Protein AF-A0A9C8ZFJ6-F1 (afdb_monomer_lite)

Sequence (168 aa):
MQHAAPDDVFSALTSRHRLVDISHHFLSEKGERAVPWRKTRLIPLLLVCREDDFVAYLLERALRQHHHSCSVLNIENQPGPVSIPTSASAPLPSEKENAPEICLLPLTSPGSTLAIPHNKLLMAVPTSLPGVRLAYHHLAQLAEQQSHLTVNIIMLDARSEKQGERYF

pLDDT: mean 71.95, std 21.22, range [31.77, 94.75]

Radius of gyration: 21.39 Å; chains: 1; bounding box: 56×39×67 Å

Foldseek 3Di:
DDDDDDPPPVVVVVVVVVVVVVVVVVVPPPDPPPDLCPQAAEAEEAEQDPVCPVVLVVVQVVCVVVVFFEDEDEQPPDPDDRCPCPDDDDDDDPPPDRDGNYYYYYDHDLVSVVVDPDQEHEYEFELDPVRLVSVVVSVVVNCVVDVRHHYHYDYPPDPDPVSVVVSD

Structure (mmCIF, N/CA/C/O backbone):
data_AF-A0A9C8ZFJ6-F1
#
_entry.id   AF-A0A9C8ZFJ6-F1
#
loop_
_atom_site.group_PDB
_atom_site.id
_atom_site.type_symbol
_atom_site.label_atom_id
_atom_site.label_alt_id
_atom_site.label_comp_id
_atom_site.label_asym_id
_atom_site.label_entity_id
_atom_site.label_seq_id
_atom_site.pdbx_PDB_ins_code
_atom_site.Cartn_x
_atom_site.Cartn_y
_atom_site.Cartn_z
_atom_site.occupancy
_atom_site.B_iso_or_equiv
_atom_site.auth_seq_id
_atom_site.auth_comp_id
_atom_site.auth_asym_id
_atom_site.auth_atom_id
_atom_site.pdbx_PDB_model_num
ATOM 1 N N . MET A 1 1 ? 33.782 24.850 50.965 1.00 39.31 1 MET A N 1
ATOM 2 C CA . MET A 1 1 ? 33.738 24.003 49.753 1.00 39.31 1 MET A CA 1
ATOM 3 C C . MET A 1 1 ? 32.285 23.826 49.351 1.00 39.31 1 MET A C 1
ATOM 5 O O . MET A 1 1 ? 31.432 23.808 50.225 1.00 39.31 1 MET A O 1
ATOM 9 N N . GLN A 1 2 ? 32.039 23.866 48.046 1.00 36.62 2 GLN A N 1
ATOM 10 C CA . GLN A 1 2 ? 30.762 24.129 47.382 1.00 36.62 2 GLN A CA 1
ATOM 11 C C . GLN A 1 2 ? 29.742 22.978 47.471 1.00 36.62 2 GLN A C 1
ATOM 13 O O . GLN A 1 2 ? 30.106 21.818 47.637 1.00 36.62 2 GLN A O 1
ATOM 18 N N . HIS A 1 3 ? 28.472 23.369 47.329 1.00 39.22 3 HIS A N 1
ATOM 19 C CA . HIS A 1 3 ? 27.254 22.570 47.178 1.00 39.22 3 HIS A CA 1
ATOM 20 C C . HIS A 1 3 ? 27.252 21.634 45.955 1.00 39.22 3 HIS A C 1
ATOM 22 O O . HIS A 1 3 ? 27.709 22.028 44.885 1.00 39.22 3 HIS A O 1
ATOM 28 N N . ALA A 1 4 ? 26.566 20.491 46.080 1.00 35.69 4 ALA A N 1
ATOM 29 C CA . ALA A 1 4 ? 25.765 19.886 45.008 1.00 35.69 4 ALA A CA 1
ATOM 30 C C . ALA A 1 4 ? 24.602 19.066 45.618 1.00 35.69 4 ALA A C 1
ATOM 32 O O . ALA A 1 4 ? 24.780 18.393 46.631 1.00 35.69 4 ALA A O 1
ATOM 33 N N . ALA A 1 5 ? 23.411 19.211 45.034 1.00 46.81 5 ALA A N 1
ATOM 34 C CA . ALA A 1 5 ? 22.087 18.846 45.551 1.00 46.81 5 ALA A CA 1
ATOM 35 C C . ALA A 1 5 ? 21.647 17.391 45.265 1.00 46.81 5 ALA A C 1
ATOM 37 O O . ALA A 1 5 ? 22.157 16.783 44.324 1.00 46.81 5 ALA A O 1
ATOM 38 N N . PRO A 1 6 ? 20.618 16.877 45.975 1.00 44.59 6 PRO A N 1
ATOM 39 C CA . PRO A 1 6 ? 19.825 15.748 45.500 1.00 44.59 6 PRO A CA 1
ATOM 40 C C . PRO A 1 6 ? 18.306 16.023 45.590 1.00 44.59 6 PRO A C 1
ATOM 42 O O . PRO A 1 6 ? 17.603 15.307 46.291 1.00 44.59 6 PRO A O 1
ATOM 45 N N . ASP A 1 7 ? 17.782 17.032 44.884 1.00 46.91 7 ASP A N 1
ATOM 46 C CA . ASP A 1 7 ? 16.329 17.328 44.873 1.00 46.91 7 ASP A CA 1
ATOM 47 C C . ASP A 1 7 ? 15.603 16.935 43.564 1.00 46.91 7 ASP A C 1
ATOM 49 O O . ASP A 1 7 ? 14.379 17.017 43.480 1.00 46.91 7 ASP A O 1
ATOM 53 N N . ASP A 1 8 ? 16.305 16.418 42.549 1.00 48.06 8 ASP A N 1
ATOM 54 C CA . ASP A 1 8 ? 15.705 16.179 41.219 1.00 48.06 8 ASP A CA 1
ATOM 55 C C . ASP A 1 8 ? 15.000 14.819 41.035 1.00 48.06 8 ASP A C 1
ATOM 57 O O . ASP A 1 8 ? 14.253 14.618 40.076 1.00 48.06 8 ASP A O 1
ATOM 61 N N . VAL A 1 9 ? 15.173 13.860 41.950 1.00 46.59 9 VAL A N 1
ATOM 62 C CA . VAL A 1 9 ? 14.637 12.494 41.757 1.00 46.59 9 VAL A CA 1
ATOM 63 C C . VAL A 1 9 ? 13.170 12.371 42.202 1.00 46.59 9 VAL A C 1
ATOM 65 O O . VAL A 1 9 ? 12.391 11.627 41.603 1.00 46.59 9 VAL A O 1
ATOM 68 N N . PHE A 1 10 ? 12.746 13.144 43.207 1.00 41.03 10 PHE A N 1
ATOM 69 C CA . PHE A 1 10 ? 11.375 13.091 43.740 1.00 41.03 10 PHE A CA 1
ATOM 70 C C . PHE A 1 10 ? 10.347 13.840 42.871 1.00 41.03 10 PHE A C 1
ATOM 72 O O . PHE A 1 10 ? 9.170 13.465 42.837 1.00 41.03 10 PHE A O 1
ATOM 79 N N . SER A 1 11 ? 10.796 14.836 42.101 1.00 44.75 11 SER A N 1
ATOM 80 C CA . SER A 1 11 ? 9.977 15.578 41.127 1.00 44.75 11 SER A CA 1
ATOM 81 C C . SER A 1 11 ? 9.584 14.719 39.908 1.00 44.75 11 SER A C 1
ATOM 83 O O . SER A 1 11 ? 8.464 14.795 39.388 1.00 44.75 11 SER A O 1
ATOM 85 N N . ALA A 1 12 ? 10.469 13.809 39.483 1.00 46.31 12 ALA A N 1
ATOM 86 C CA . ALA A 1 12 ? 10.213 12.912 38.354 1.00 46.31 12 ALA A CA 1
ATOM 87 C C . ALA A 1 12 ? 9.155 11.831 38.670 1.00 46.31 12 ALA A C 1
ATOM 89 O O . ALA A 1 12 ? 8.333 11.484 37.817 1.00 46.31 12 ALA A O 1
ATOM 90 N N . LEU A 1 13 ? 9.130 11.327 39.910 1.00 45.91 13 LEU A N 1
ATOM 91 C CA . LEU A 1 13 ? 8.175 10.303 40.364 1.00 45.91 13 LEU A CA 1
ATOM 92 C C . LEU A 1 13 ? 6.745 10.847 40.509 1.00 45.91 13 LEU A C 1
ATOM 94 O O . LEU A 1 13 ? 5.785 10.161 40.150 1.00 45.91 13 LEU A O 1
ATOM 98 N N . THR A 1 14 ? 6.602 12.094 40.963 1.00 51.53 14 THR A N 1
ATOM 99 C CA . THR A 1 14 ? 5.309 12.799 41.037 1.00 51.53 14 THR A CA 1
ATOM 100 C C . THR A 1 14 ? 4.791 13.198 39.655 1.00 51.53 14 THR A C 1
ATOM 102 O O . THR A 1 14 ? 3.586 13.136 39.410 1.00 51.53 14 THR A O 1
ATOM 105 N N . SER A 1 15 ? 5.688 13.516 38.717 1.00 53.25 15 SER A N 1
ATOM 106 C CA . SER A 1 15 ? 5.340 13.799 37.317 1.00 53.25 15 SER A CA 1
ATOM 107 C C . SER A 1 15 ? 4.823 12.560 36.578 1.00 53.25 15 SER A C 1
ATOM 109 O O . SER A 1 15 ? 3.839 12.646 35.845 1.00 53.25 15 SER A O 1
ATOM 111 N N . ARG A 1 16 ? 5.418 11.381 36.814 1.00 53.41 16 ARG A N 1
ATOM 112 C CA . ARG A 1 16 ? 4.962 10.120 36.203 1.00 53.41 16 ARG A CA 1
ATOM 113 C C . ARG A 1 16 ? 3.590 9.678 36.722 1.00 53.41 16 ARG A C 1
ATOM 115 O O . ARG A 1 16 ? 2.768 9.250 35.920 1.00 53.41 16 ARG A O 1
ATOM 122 N N . HIS A 1 17 ? 3.324 9.826 38.021 1.00 51.81 17 HIS A N 1
ATOM 123 C CA . HIS A 1 17 ? 1.991 9.567 38.586 1.00 51.81 17 HIS A CA 1
ATOM 124 C C . HIS A 1 17 ? 0.943 10.543 38.045 1.00 51.81 17 HIS A C 1
ATOM 126 O O . HIS A 1 17 ? -0.111 10.112 37.594 1.00 51.81 17 HIS A O 1
ATOM 132 N N . ARG A 1 18 ? 1.276 11.839 37.957 1.00 52.97 18 ARG A N 1
ATOM 133 C CA . ARG A 1 18 ? 0.400 12.840 37.333 1.00 52.97 18 ARG A CA 1
ATOM 134 C C . ARG A 1 18 ? 0.068 12.516 35.877 1.00 52.97 18 ARG A C 1
ATOM 136 O O . ARG A 1 18 ? -1.073 12.697 35.478 1.00 52.97 18 ARG A O 1
ATOM 143 N N . LEU A 1 19 ? 1.022 12.020 35.087 1.00 53.47 19 LEU A N 1
ATOM 144 C CA . LEU A 1 19 ? 0.767 11.625 33.696 1.00 53.47 19 LEU A CA 1
ATOM 145 C C . LEU A 1 19 ? -0.157 10.402 33.589 1.00 53.47 19 LEU A C 1
ATOM 147 O O . LEU A 1 19 ? -0.994 10.356 32.690 1.00 53.47 19 LEU A O 1
ATOM 151 N N . VAL A 1 20 ? -0.046 9.443 34.513 1.00 53.84 20 VAL A N 1
ATOM 152 C CA . VAL A 1 20 ? -0.948 8.282 34.582 1.00 53.84 20 VAL A CA 1
ATOM 153 C C . VAL A 1 20 ? -2.359 8.712 34.992 1.00 53.84 20 VAL A C 1
ATOM 155 O O . VAL A 1 20 ? -3.322 8.321 34.332 1.00 53.84 20 VAL A O 1
ATOM 158 N N . ASP A 1 21 ? -2.487 9.585 35.991 1.00 46.25 21 ASP A N 1
ATOM 159 C CA . ASP A 1 21 ? -3.784 10.110 36.435 1.00 46.25 21 ASP A CA 1
ATOM 160 C C . ASP A 1 21 ? -4.460 10.959 35.347 1.00 46.25 21 ASP A C 1
ATOM 162 O O . ASP A 1 21 ? -5.661 10.825 35.108 1.00 46.25 21 ASP A O 1
ATOM 166 N N . ILE A 1 22 ? -3.688 11.764 34.608 1.00 52.84 22 ILE A N 1
ATOM 167 C CA . ILE A 1 22 ? -4.181 12.500 33.434 1.00 52.84 22 ILE A CA 1
ATOM 168 C C . ILE A 1 22 ? -4.628 11.518 32.339 1.00 52.84 22 ILE A C 1
ATOM 170 O O . ILE A 1 22 ? -5.710 11.691 31.779 1.00 52.84 22 I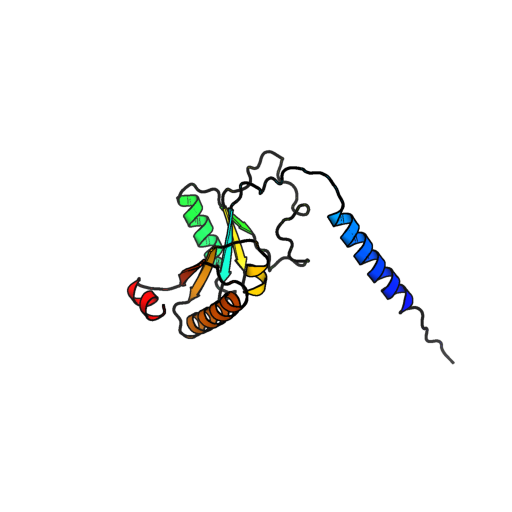LE A O 1
ATOM 174 N N . SER A 1 23 ? -3.859 10.455 32.063 1.00 46.59 23 SER A N 1
ATOM 175 C CA . SER A 1 23 ? -4.226 9.448 31.053 1.00 46.59 23 SER A CA 1
ATOM 176 C C . SER A 1 23 ? -5.541 8.731 31.383 1.00 46.59 23 SER A C 1
ATOM 178 O O . SER A 1 23 ? -6.364 8.508 30.497 1.00 46.59 23 SER A O 1
ATOM 180 N N . HIS A 1 24 ? -5.791 8.453 32.666 1.00 49.84 24 HIS A N 1
ATOM 181 C CA . HIS A 1 24 ? -7.053 7.875 33.118 1.00 49.84 24 HIS A CA 1
ATOM 182 C C . HIS A 1 24 ? -8.210 8.870 33.025 1.00 49.84 24 HIS A C 1
ATOM 184 O O . HIS A 1 24 ? -9.332 8.470 32.711 1.00 49.84 24 HIS A O 1
ATOM 190 N N . HIS A 1 25 ? -7.949 10.161 33.247 1.00 44.97 25 HIS A N 1
ATOM 191 C CA . HIS A 1 25 ? -8.984 11.184 33.169 1.00 44.97 25 HIS A CA 1
ATOM 192 C C . HIS A 1 25 ? -9.497 11.391 31.734 1.00 44.97 25 HIS A C 1
ATOM 194 O O . HIS A 1 25 ? -10.704 11.546 31.551 1.00 44.97 25 HIS A O 1
ATOM 200 N N . PHE A 1 26 ? -8.623 11.291 30.723 1.00 46.81 26 PHE A N 1
ATOM 201 C CA . PHE A 1 26 ? -9.001 11.363 29.302 1.00 46.81 26 PHE A CA 1
ATOM 202 C C . PHE A 1 26 ? -9.807 10.151 28.810 1.00 46.81 26 PHE A C 1
ATOM 204 O O . PHE A 1 26 ? -10.607 10.279 27.888 1.00 46.81 26 PHE A O 1
ATOM 211 N N . LEU A 1 27 ? -9.633 8.981 29.430 1.00 45.88 27 LEU A N 1
ATOM 212 C CA . LEU A 1 27 ? -10.364 7.759 29.072 1.00 45.88 27 LEU A CA 1
ATOM 213 C C . LEU A 1 27 ? -11.707 7.612 29.810 1.00 45.88 27 LEU A C 1
ATOM 215 O O . LEU A 1 27 ? -12.494 6.728 29.473 1.00 45.88 27 LEU A O 1
ATOM 219 N N . SER A 1 28 ? -11.972 8.450 30.819 1.00 38.25 28 SER A N 1
ATOM 220 C CA . SER A 1 28 ? -13.111 8.300 31.737 1.00 38.25 28 SER A CA 1
ATOM 221 C C . SER A 1 28 ? -14.245 9.314 31.524 1.00 38.25 28 SER A C 1
ATOM 223 O O . SER A 1 28 ? -15.240 9.287 32.252 1.00 38.25 28 SER A O 1
ATOM 225 N N . GLU A 1 29 ? -14.179 10.190 30.514 1.00 40.38 29 GLU A N 1
ATOM 226 C CA . GLU A 1 29 ? -15.342 11.019 30.170 1.00 40.38 29 GLU A CA 1
ATOM 227 C C . GLU A 1 29 ? -16.385 10.225 29.375 1.00 40.38 29 GLU A C 1
ATOM 229 O O . GLU A 1 29 ? -16.456 10.198 28.147 1.00 40.38 29 GLU A O 1
ATOM 234 N N . LYS A 1 30 ? -17.238 9.582 30.175 1.00 45.53 30 LYS A N 1
ATOM 235 C CA . LYS A 1 30 ? -18.604 9.157 29.882 1.00 45.53 30 LYS A CA 1
ATOM 236 C C . LYS A 1 30 ? -19.391 10.293 29.217 1.00 45.53 30 LYS A C 1
ATOM 238 O O . LYS A 1 30 ? -20.039 11.110 29.864 1.00 45.53 30 LYS A O 1
ATOM 243 N N . GLY A 1 31 ? -19.387 10.274 27.897 1.00 42.28 31 GLY A N 1
ATOM 244 C CA . GLY A 1 31 ? -20.350 10.961 27.059 1.00 42.28 31 GLY A CA 1
ATOM 245 C C . GLY A 1 31 ? -20.401 10.228 25.735 1.00 42.28 31 GLY A C 1
ATOM 246 O O . GLY A 1 31 ? -19.572 10.479 24.868 1.00 42.28 31 GLY A O 1
ATOM 247 N N . GLU A 1 32 ? -21.346 9.299 25.583 1.00 42.56 32 GLU A N 1
ATOM 248 C CA . GLU A 1 32 ? -21.635 8.609 24.321 1.00 42.56 32 GLU A CA 1
ATOM 249 C C . GLU A 1 32 ? -22.165 9.609 23.278 1.00 42.56 32 GLU A C 1
ATOM 251 O O . GLU A 1 32 ? -23.328 9.593 22.882 1.00 42.56 32 GLU A O 1
ATOM 256 N N . ARG A 1 33 ? -21.314 10.521 22.806 1.00 44.69 33 ARG A N 1
ATOM 257 C CA . ARG A 1 33 ? -21.541 11.201 21.537 1.00 44.69 33 ARG A CA 1
ATOM 258 C C . ARG A 1 33 ? -21.173 10.199 20.458 1.00 44.69 33 ARG A C 1
ATOM 260 O O . ARG A 1 33 ? -20.034 9.740 20.391 1.00 44.69 33 ARG A O 1
ATOM 267 N N . ALA A 1 34 ? -22.155 9.820 19.642 1.00 41.78 34 ALA A N 1
ATOM 268 C CA . ALA A 1 34 ? -21.923 8.994 18.470 1.00 41.78 34 ALA A CA 1
ATOM 269 C C . ALA A 1 34 ? -20.832 9.659 17.624 1.00 41.78 34 ALA A C 1
ATOM 271 O O . ALA A 1 34 ? -21.031 10.725 17.048 1.00 41.78 34 ALA A O 1
ATOM 272 N N . VAL A 1 35 ? -19.655 9.040 17.625 1.00 48.41 35 VAL A N 1
ATOM 273 C CA . VAL A 1 35 ? -18.471 9.535 16.937 1.00 48.41 35 VAL A CA 1
ATOM 274 C C . VAL A 1 35 ? -18.833 9.734 15.452 1.00 48.41 35 VAL A C 1
ATOM 276 O O . VAL A 1 35 ? -19.294 8.771 14.830 1.00 48.41 35 VAL A O 1
ATOM 279 N N . PRO A 1 36 ? -18.654 10.935 14.859 1.00 50.38 36 PRO A N 1
ATOM 280 C CA . PRO A 1 36 ? -19.052 11.219 13.470 1.00 50.38 36 PRO A CA 1
ATOM 281 C C . PRO A 1 36 ? -18.378 10.288 12.447 1.00 50.38 36 PRO A C 1
ATOM 283 O O . PRO A 1 36 ? -18.903 10.060 11.362 1.00 50.38 36 PRO A O 1
ATOM 286 N N . TRP A 1 37 ? -17.273 9.657 12.843 1.00 54.41 37 TRP A N 1
ATOM 287 C CA . TRP A 1 37 ? -16.508 8.669 12.086 1.00 54.41 37 TRP A CA 1
ATOM 288 C C . TRP A 1 37 ? -17.142 7.269 12.017 1.00 54.41 37 TRP A C 1
ATOM 290 O O . TRP A 1 37 ? -16.621 6.416 11.308 1.00 54.41 37 TRP A O 1
ATOM 300 N N . ARG A 1 38 ? -18.272 6.994 12.696 1.00 57.06 38 ARG A N 1
ATOM 301 C CA . ARG A 1 38 ? -18.937 5.668 12.641 1.00 57.06 38 ARG A CA 1
ATOM 302 C C . ARG A 1 38 ? -19.335 5.233 11.225 1.00 57.06 38 ARG A C 1
ATOM 304 O O . ARG A 1 38 ? -19.526 4.043 10.999 1.00 57.06 38 ARG A O 1
ATOM 311 N N . LYS A 1 39 ? -19.497 6.180 10.297 1.00 69.38 39 LYS A N 1
ATOM 312 C CA . LYS A 1 39 ? -19.821 5.906 8.887 1.00 69.38 39 LYS A CA 1
ATOM 313 C C . LYS A 1 39 ? -18.605 5.957 7.959 1.00 69.38 39 LYS A C 1
ATOM 315 O O . LYS A 1 39 ? -18.738 5.603 6.794 1.00 69.38 39 LYS A O 1
ATOM 320 N N . THR A 1 40 ? -17.448 6.386 8.457 1.00 82.44 40 THR A N 1
ATOM 321 C CA . THR A 1 40 ? -16.232 6.533 7.659 1.00 82.44 40 THR A CA 1
ATOM 322 C C . THR A 1 40 ? -15.477 5.216 7.621 1.00 82.44 40 THR A C 1
ATOM 324 O O . THR A 1 40 ? -15.146 4.631 8.653 1.00 82.44 40 THR A O 1
ATOM 327 N N . ARG A 1 41 ? -15.177 4.741 6.416 1.00 86.62 41 ARG A N 1
ATOM 328 C CA . ARG A 1 41 ? -14.407 3.524 6.197 1.00 86.62 41 ARG A CA 1
ATOM 329 C C . ARG A 1 41 ? -12.920 3.856 6.230 1.00 86.62 41 ARG A C 1
ATOM 331 O O . ARG A 1 41 ? -12.419 4.570 5.365 1.00 86.62 41 ARG A O 1
ATOM 338 N N . LEU A 1 42 ? -12.216 3.332 7.228 1.00 87.88 42 LEU A N 1
ATOM 339 C CA . LEU A 1 42 ? -10.762 3.434 7.308 1.00 87.88 42 LEU A CA 1
ATOM 340 C C . LEU A 1 42 ? -10.129 2.374 6.403 1.00 87.88 42 LEU A C 1
ATOM 342 O O . LEU A 1 42 ? -10.471 1.194 6.497 1.00 87.88 42 LEU A O 1
ATOM 346 N N . ILE A 1 43 ? -9.213 2.794 5.536 1.00 90.44 43 ILE A N 1
ATOM 347 C CA . ILE A 1 43 ? -8.446 1.906 4.665 1.00 90.44 43 ILE A CA 1
ATOM 348 C C . ILE A 1 43 ? -6.962 2.117 4.971 1.00 90.44 43 ILE A C 1
ATOM 350 O O . ILE A 1 43 ? -6.385 3.125 4.552 1.00 90.44 43 ILE A O 1
ATOM 354 N N . PRO A 1 44 ? -6.332 1.186 5.704 1.00 91.38 44 PRO A N 1
ATOM 355 C CA . PRO A 1 44 ? -4.894 1.205 5.908 1.00 91.38 44 PRO A CA 1
ATOM 356 C C . PRO A 1 44 ? -4.165 0.958 4.589 1.00 91.38 44 PRO A C 1
ATOM 358 O O . PRO A 1 44 ? -4.526 0.058 3.823 1.00 91.38 44 PRO A O 1
ATOM 361 N N . LEU A 1 45 ? -3.151 1.776 4.332 1.00 93.00 45 LEU A N 1
ATOM 362 C CA . LEU A 1 45 ? -2.274 1.702 3.175 1.00 93.00 45 LEU A CA 1
ATOM 363 C C . LEU A 1 45 ? -0.836 1.560 3.676 1.00 93.00 45 LEU A C 1
ATOM 365 O O . LEU A 1 45 ? -0.208 2.543 4.055 1.00 93.00 45 LEU A O 1
ATOM 369 N N . LEU A 1 46 ? -0.326 0.332 3.687 1.00 93.00 46 LEU A N 1
ATOM 370 C CA . LEU A 1 46 ? 1.057 0.045 4.036 1.00 93.00 46 LEU A CA 1
ATOM 371 C C . LEU A 1 46 ? 1.970 0.389 2.857 1.00 93.00 46 LEU A C 1
ATOM 373 O O . LEU A 1 46 ? 1.960 -0.276 1.822 1.00 93.00 46 LEU A O 1
ATOM 377 N N . LEU A 1 47 ? 2.753 1.440 3.031 1.00 92.62 47 LEU A N 1
ATOM 378 C CA . LEU A 1 47 ? 3.801 1.881 2.132 1.00 92.62 47 LEU A CA 1
ATOM 379 C C . LEU A 1 47 ? 5.073 1.098 2.456 1.00 92.62 47 LEU A C 1
ATOM 381 O O . LEU A 1 47 ? 5.572 1.151 3.580 1.00 92.62 47 LEU A O 1
ATOM 385 N N . VAL A 1 48 ? 5.596 0.361 1.476 1.00 90.25 48 VAL A N 1
ATOM 386 C CA . VAL A 1 48 ? 6.868 -0.361 1.640 1.00 90.25 48 VAL A CA 1
ATOM 387 C C . VAL A 1 48 ? 8.050 0.610 1.725 1.00 90.25 48 VAL A C 1
ATOM 389 O O . VAL A 1 48 ? 8.995 0.357 2.470 1.00 90.25 48 VAL A O 1
ATOM 392 N N . CYS A 1 49 ? 7.973 1.732 1.007 1.00 85.19 49 CYS A N 1
ATOM 393 C CA . CYS A 1 49 ? 8.943 2.821 1.058 1.00 85.19 49 CYS A CA 1
ATOM 394 C C . CYS A 1 49 ? 8.231 4.118 1.455 1.00 85.19 49 CYS A C 1
ATOM 396 O O . CYS A 1 49 ? 7.134 4.405 0.974 1.00 85.19 49 CYS A O 1
ATOM 398 N N . ARG A 1 50 ? 8.848 4.927 2.323 1.00 82.44 50 ARG A N 1
ATOM 399 C CA . ARG A 1 50 ? 8.248 6.191 2.792 1.00 82.44 50 ARG A CA 1
ATOM 400 C C . ARG A 1 50 ? 8.136 7.217 1.666 1.00 82.44 50 ARG A C 1
ATOM 402 O O . ARG A 1 50 ? 7.248 8.060 1.686 1.00 82.44 50 ARG A O 1
ATOM 409 N N . GLU A 1 51 ? 9.031 7.123 0.694 1.00 85.69 51 GLU A N 1
ATOM 410 C CA . GLU A 1 51 ? 9.085 7.958 -0.501 1.00 85.69 51 GLU A CA 1
ATOM 411 C C . GLU A 1 51 ? 7.864 7.756 -1.416 1.00 85.69 51 GLU A C 1
ATOM 413 O O . GLU A 1 51 ? 7.599 8.602 -2.266 1.00 85.69 51 GLU A O 1
ATOM 418 N N . ASP A 1 52 ? 7.095 6.679 -1.212 1.00 85.94 52 ASP A N 1
ATOM 419 C CA . ASP A 1 52 ? 5.894 6.353 -1.985 1.00 85.94 52 ASP A CA 1
ATOM 420 C C . ASP A 1 52 ? 4.598 6.912 -1.362 1.00 85.94 52 ASP A C 1
ATOM 422 O O . ASP A 1 52 ? 3.491 6.504 -1.723 1.00 85.94 52 ASP A O 1
ATOM 426 N N . ASP A 1 53 ? 4.688 7.865 -0.429 1.00 86.56 53 ASP A N 1
ATOM 427 C CA . ASP A 1 53 ? 3.517 8.476 0.220 1.00 86.56 53 ASP A CA 1
ATOM 428 C C . ASP A 1 53 ? 2.577 9.200 -0.759 1.00 86.56 53 ASP A C 1
ATOM 430 O O . ASP A 1 53 ? 1.360 9.259 -0.537 1.00 86.56 53 ASP A O 1
ATOM 434 N N . PHE A 1 54 ? 3.108 9.651 -1.898 1.00 87.75 54 PHE A N 1
ATOM 435 C CA . PHE A 1 54 ? 2.345 10.225 -3.004 1.00 87.75 54 PHE A CA 1
ATOM 436 C C . PHE A 1 54 ? 1.224 9.293 -3.503 1.00 87.75 54 PHE A C 1
ATOM 438 O O . PHE A 1 54 ? 0.195 9.775 -3.988 1.00 87.75 54 PHE A O 1
ATOM 445 N N . VAL A 1 55 ? 1.374 7.970 -3.349 1.00 89.69 55 VAL A N 1
ATOM 446 C CA . VAL A 1 55 ? 0.375 6.967 -3.754 1.00 89.69 55 VAL A CA 1
ATOM 447 C C . VAL A 1 55 ? -0.949 7.172 -3.020 1.00 89.69 55 VAL A C 1
ATOM 449 O O . VAL A 1 55 ? -2.010 7.03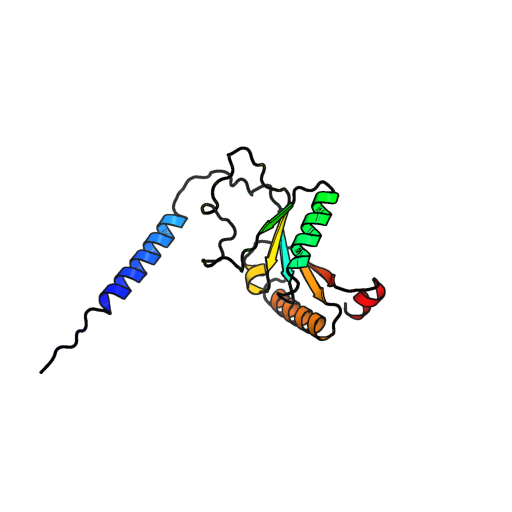2 -3.631 1.00 89.69 55 VAL A O 1
ATOM 452 N N . ALA A 1 56 ? -0.918 7.570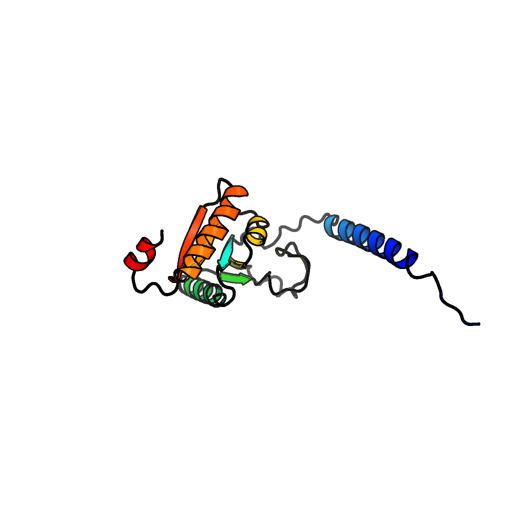 -1.745 1.00 91.00 56 ALA A N 1
ATOM 453 C CA . ALA A 1 56 ? -2.133 7.845 -0.978 1.00 91.00 56 ALA A CA 1
ATOM 454 C C . ALA A 1 56 ? -2.953 8.984 -1.607 1.00 91.00 56 ALA A C 1
ATOM 456 O O . ALA A 1 56 ? -4.172 8.876 -1.743 1.00 91.00 56 ALA A O 1
ATOM 457 N N . TYR A 1 57 ? -2.280 10.043 -2.062 1.00 90.94 57 TYR A N 1
ATOM 458 C CA . TYR A 1 57 ? -2.919 11.189 -2.713 1.00 90.94 57 TYR A CA 1
ATOM 459 C C . TYR A 1 57 ? -3.398 10.863 -4.135 1.00 90.94 57 TYR A C 1
ATOM 461 O O . TYR A 1 57 ? -4.440 11.359 -4.572 1.00 90.94 57 TYR A O 1
ATOM 469 N N . LEU A 1 58 ? -2.686 9.995 -4.864 1.00 90.81 58 LEU A N 1
ATOM 470 C CA . LEU A 1 58 ? -3.161 9.487 -6.157 1.00 90.81 58 LEU A CA 1
ATOM 471 C C . LEU A 1 58 ? -4.443 8.660 -6.000 1.00 90.81 58 LEU A C 1
ATOM 473 O O . LEU A 1 58 ? -5.386 8.847 -6.772 1.00 90.81 58 LEU A O 1
ATOM 477 N N . LEU A 1 59 ? -4.505 7.798 -4.982 1.00 91.06 59 LEU A N 1
ATOM 478 C CA . LEU A 1 59 ? -5.698 7.014 -4.658 1.00 91.06 59 LEU A CA 1
ATOM 479 C C . LEU A 1 59 ? -6.864 7.905 -4.223 1.00 91.06 59 LEU A C 1
ATOM 481 O O . LEU A 1 59 ? -7.978 7.724 -4.708 1.00 91.06 59 LEU A O 1
ATOM 485 N N . GLU A 1 60 ? -6.621 8.899 -3.368 1.00 92.31 60 GLU A N 1
ATOM 486 C CA . GLU A 1 60 ? -7.633 9.886 -2.974 1.00 92.31 60 GLU A CA 1
ATOM 487 C C . GLU A 1 60 ? -8.215 10.604 -4.198 1.00 92.31 60 GLU A C 1
ATOM 489 O O . GLU A 1 60 ? -9.437 10.711 -4.345 1.00 92.31 60 GLU A O 1
ATOM 494 N N . ARG A 1 61 ? -7.347 11.062 -5.107 1.00 91.38 61 ARG A N 1
ATOM 495 C CA . ARG A 1 61 ? -7.764 11.723 -6.346 1.00 91.38 61 ARG A CA 1
ATOM 496 C C . ARG A 1 61 ? -8.599 10.794 -7.227 1.00 91.38 61 ARG A C 1
ATOM 498 O O . ARG A 1 61 ? -9.636 11.233 -7.722 1.00 91.38 61 ARG A O 1
ATOM 505 N N . ALA A 1 62 ? -8.180 9.543 -7.405 1.00 90.75 62 ALA A N 1
ATOM 506 C CA . ALA A 1 62 ? -8.928 8.552 -8.178 1.00 90.75 62 ALA A CA 1
ATOM 507 C C . ALA A 1 62 ? -10.308 8.272 -7.555 1.00 90.75 62 ALA A C 1
ATOM 509 O O . ALA A 1 62 ? -11.322 8.300 -8.249 1.00 90.75 62 ALA A O 1
ATOM 510 N N . LEU A 1 63 ? -10.381 8.094 -6.234 1.00 91.19 63 LEU A N 1
ATOM 511 C CA . LEU A 1 63 ? -11.644 7.884 -5.519 1.00 91.19 63 LEU A CA 1
ATOM 512 C C . LEU A 1 63 ? -12.597 9.077 -5.675 1.00 91.19 63 LEU A C 1
ATOM 514 O O . LEU A 1 63 ? -13.778 8.884 -5.965 1.00 91.19 63 LEU A O 1
ATOM 518 N N . ARG A 1 64 ? -12.086 10.311 -5.580 1.00 90.44 64 ARG A N 1
ATOM 519 C CA . ARG A 1 64 ? -12.885 11.527 -5.821 1.00 90.44 64 ARG A CA 1
ATOM 520 C C . ARG A 1 64 ? -13.394 11.626 -7.257 1.00 90.44 64 ARG A C 1
ATOM 522 O O . ARG A 1 64 ? -14.523 12.064 -7.467 1.00 90.44 64 ARG A O 1
ATOM 529 N N . GLN A 1 65 ? -12.597 11.205 -8.241 1.00 93.12 65 GLN A N 1
ATOM 530 C CA . GLN A 1 65 ? -13.032 11.133 -9.642 1.00 93.12 65 GLN A CA 1
ATOM 531 C C . GLN A 1 65 ? -14.179 10.134 -9.843 1.00 93.12 65 GLN A C 1
ATOM 533 O O . GLN A 1 65 ? -15.019 10.344 -10.711 1.00 93.12 65 GLN A O 1
ATOM 538 N N . HIS A 1 66 ? -14.258 9.104 -8.999 1.00 91.00 66 HIS A N 1
ATOM 539 C CA . HIS A 1 66 ? -15.366 8.149 -8.945 1.00 91.00 66 HIS A CA 1
ATOM 540 C C . HIS A 1 66 ? -16.481 8.552 -7.962 1.00 91.00 66 HIS A C 1
ATOM 542 O O . HIS A 1 66 ? -17.262 7.707 -7.537 1.00 91.00 66 HIS A O 1
ATOM 548 N N . HIS A 1 67 ? -16.583 9.841 -7.620 1.00 89.25 67 HIS A N 1
ATOM 549 C CA . HIS A 1 67 ? -17.615 10.411 -6.744 1.00 89.25 67 HIS A CA 1
ATOM 550 C C . HIS A 1 67 ? -17.613 9.901 -5.292 1.00 89.25 67 HIS A C 1
ATOM 552 O O . HIS A 1 67 ? -18.592 10.110 -4.574 1.00 89.25 67 HIS A O 1
ATOM 558 N N . HIS A 1 68 ? -16.515 9.305 -4.823 1.00 89.12 68 HIS A N 1
ATOM 559 C CA . HIS A 1 68 ? -16.354 8.974 -3.409 1.00 89.12 68 HIS A CA 1
ATOM 560 C C . HIS A 1 68 ? -15.812 10.167 -2.619 1.00 89.12 68 HIS A C 1
ATOM 562 O O . HIS A 1 68 ? -14.848 10.826 -3.023 1.00 89.12 68 HIS A O 1
ATOM 568 N N . SER A 1 69 ? -16.397 10.419 -1.446 1.00 89.25 69 SER A N 1
ATOM 569 C CA . SER A 1 69 ? -15.838 11.381 -0.495 1.00 89.25 69 SER A CA 1
ATOM 570 C C . SER A 1 69 ? -14.652 10.736 0.220 1.00 89.25 69 SER A C 1
ATOM 572 O O . SER A 1 69 ? -14.830 9.849 1.052 1.00 89.25 69 SER A O 1
ATOM 574 N N . CYS A 1 70 ? -13.438 11.151 -0.141 1.00 88.75 70 CYS A N 1
ATOM 575 C CA . CYS A 1 70 ? -12.195 10.574 0.359 1.00 88.75 70 CYS A CA 1
ATOM 576 C C . CYS A 1 70 ? -11.267 11.647 0.942 1.00 88.75 70 CYS A C 1
ATOM 578 O O . CYS A 1 70 ? -11.212 12.766 0.417 1.00 88.75 70 CYS A O 1
ATOM 580 N N . SER A 1 71 ? -10.525 11.282 1.991 1.00 90.06 71 SER A N 1
ATOM 581 C CA . SER A 1 71 ? -9.449 12.080 2.591 1.00 90.06 71 SER A CA 1
ATOM 582 C C . SER A 1 71 ? -8.249 11.204 2.974 1.00 90.06 71 SER A C 1
ATOM 584 O O . SER A 1 71 ? -8.419 10.024 3.288 1.00 90.06 71 SER A O 1
ATOM 586 N N . VAL A 1 72 ? -7.039 11.766 2.957 1.00 88.44 72 VAL A N 1
ATOM 587 C CA . VAL A 1 72 ? -5.812 11.115 3.449 1.00 88.44 72 VAL A CA 1
ATOM 588 C C . VAL A 1 72 ? -5.515 11.609 4.865 1.00 88.44 72 VAL A C 1
ATOM 590 O O . VAL A 1 72 ? -5.372 12.810 5.086 1.00 88.44 72 VAL A O 1
ATOM 593 N N . LEU A 1 73 ? -5.388 10.695 5.830 1.00 85.19 73 LEU A N 1
ATOM 594 C CA . LEU A 1 73 ? -5.009 11.025 7.207 1.00 85.19 73 LEU A CA 1
ATOM 595 C C . LEU A 1 73 ? -3.592 10.527 7.482 1.00 85.19 73 LEU A C 1
ATOM 597 O O . LEU A 1 73 ? -3.355 9.331 7.635 1.00 85.19 73 LEU A O 1
ATOM 601 N N . ASN A 1 74 ? -2.644 11.455 7.569 1.00 72.56 74 ASN A N 1
ATOM 602 C CA . ASN A 1 74 ? -1.265 11.127 7.900 1.00 72.56 74 ASN A CA 1
ATOM 603 C C . ASN A 1 74 ? -1.095 11.036 9.425 1.00 72.56 74 ASN A C 1
ATOM 605 O O . ASN A 1 74 ? -1.152 12.057 10.114 1.00 72.56 74 ASN A O 1
ATOM 609 N N . ILE A 1 75 ? -0.919 9.816 9.940 1.00 66.81 75 ILE A N 1
ATOM 610 C CA . ILE A 1 75 ? -0.809 9.543 11.383 1.00 66.81 75 ILE A CA 1
ATOM 611 C C . ILE A 1 75 ? 0.664 9.454 11.826 1.00 66.81 75 ILE A C 1
ATOM 613 O O . ILE A 1 75 ? 0.984 9.798 12.959 1.00 66.81 75 ILE A O 1
ATOM 617 N N . GLU A 1 76 ? 1.586 9.053 10.944 1.00 61.69 76 GLU A N 1
ATOM 618 C CA . GLU A 1 76 ? 2.998 8.833 11.307 1.00 61.69 76 GLU A CA 1
ATOM 619 C C . GLU A 1 76 ? 3.827 10.123 11.394 1.00 61.69 76 GLU A C 1
ATOM 621 O O . GLU A 1 76 ? 4.822 10.169 12.114 1.00 61.69 76 GLU A O 1
ATOM 626 N N . ASN A 1 77 ? 3.413 11.197 10.714 1.00 49.59 77 ASN A N 1
ATOM 627 C CA . ASN A 1 77 ? 4.088 12.498 10.785 1.00 49.59 77 ASN A CA 1
ATOM 628 C C . ASN A 1 77 ? 3.589 13.394 11.938 1.00 49.59 77 ASN A C 1
ATOM 630 O O . ASN A 1 77 ? 4.017 14.547 12.031 1.00 49.59 77 ASN A O 1
ATOM 634 N N . GLN A 1 78 ? 2.692 12.913 12.809 1.00 43.53 78 GLN A N 1
ATOM 635 C CA . GLN A 1 78 ? 2.224 13.696 13.954 1.00 43.53 78 GLN A CA 1
ATOM 636 C C . GLN A 1 78 ? 3.077 13.421 15.204 1.00 43.53 78 GLN A C 1
ATOM 638 O O . GLN A 1 78 ? 3.152 12.277 15.651 1.00 43.53 78 GLN A O 1
ATOM 643 N N . PRO A 1 79 ? 3.712 14.443 15.810 1.00 32.38 79 PRO A N 1
ATOM 644 C CA . PRO A 1 79 ? 4.391 14.282 17.089 1.00 32.38 79 PRO A CA 1
ATOM 645 C C . PRO A 1 79 ? 3.345 14.112 18.203 1.00 32.38 79 PRO A C 1
ATOM 647 O O . PRO A 1 79 ? 2.797 15.084 18.716 1.00 32.38 79 PRO A O 1
ATOM 650 N N . GLY A 1 80 ? 3.046 12.865 18.562 1.00 41.84 80 GLY A N 1
ATOM 651 C CA . GLY A 1 80 ? 2.118 12.513 19.638 1.00 41.84 80 GLY A CA 1
ATOM 652 C C . GLY A 1 80 ? 1.844 11.006 19.687 1.00 41.84 80 GLY A C 1
ATOM 653 O O . GLY A 1 80 ? 2.181 10.300 18.736 1.00 41.84 80 GLY A O 1
ATOM 654 N N . PRO A 1 81 ? 1.262 10.475 20.780 1.00 38.47 81 PRO A N 1
ATOM 655 C CA . PRO A 1 81 ? 0.789 9.092 20.800 1.00 38.47 81 PRO A CA 1
ATOM 656 C C . PRO A 1 81 ? -0.153 8.885 19.613 1.00 38.47 81 PRO A C 1
ATOM 658 O O . PRO A 1 81 ? -1.019 9.735 19.395 1.00 38.47 81 PRO A O 1
ATOM 661 N N . VAL A 1 82 ? 0.057 7.794 18.856 1.00 41.16 82 VAL A N 1
ATOM 662 C CA . VAL A 1 82 ? -0.708 7.394 17.661 1.00 41.16 82 VAL A CA 1
ATOM 663 C C . VAL A 1 82 ? -2.190 7.464 17.986 1.00 41.16 82 VAL A C 1
ATOM 665 O O . VAL A 1 82 ? -2.809 6.527 18.485 1.00 41.16 82 VAL A O 1
ATOM 668 N N . SER A 1 83 ? -2.751 8.633 17.732 1.00 37.50 83 SER A N 1
ATOM 669 C CA . SER A 1 83 ? -4.153 8.896 17.903 1.00 37.50 83 SER A CA 1
ATOM 670 C C . SER A 1 83 ? -4.727 8.545 16.549 1.00 37.50 83 SER A C 1
ATOM 672 O O . SER A 1 83 ? -4.884 9.404 15.684 1.00 37.50 83 SER A O 1
ATOM 674 N N . ILE A 1 84 ? -5.075 7.264 16.359 1.00 43.25 84 ILE A N 1
ATOM 675 C CA . ILE A 1 84 ? -6.301 6.984 15.597 1.00 43.25 84 ILE A CA 1
ATOM 676 C C . ILE A 1 84 ? -7.290 8.011 16.145 1.00 43.25 84 ILE A C 1
ATOM 678 O O . ILE A 1 84 ? -7.371 8.066 17.375 1.00 43.25 84 ILE A O 1
ATOM 682 N N . PRO A 1 85 ? -7.910 8.889 15.335 1.00 40.94 85 PRO A N 1
ATOM 683 C CA . PRO A 1 85 ? -8.646 10.039 15.841 1.00 40.94 85 PRO A CA 1
ATOM 684 C C . PRO A 1 85 ? -9.821 9.545 16.681 1.00 40.94 85 PRO A C 1
ATOM 686 O O . PRO A 1 85 ? -10.949 9.375 16.229 1.00 40.94 85 PRO A O 1
ATOM 689 N N . THR A 1 86 ? -9.521 9.302 17.944 1.00 42.22 86 THR A N 1
ATOM 690 C CA . THR A 1 86 ? -10.421 8.869 18.987 1.00 42.22 86 THR A CA 1
ATOM 691 C C . THR A 1 86 ? -10.678 10.145 19.758 1.00 42.22 86 THR A C 1
ATOM 693 O O . THR A 1 86 ? -10.301 10.290 20.907 1.00 42.22 86 THR A O 1
ATOM 696 N N . SER A 1 87 ? -11.282 11.097 19.045 1.00 43.78 87 SER A N 1
ATOM 697 C CA . SER A 1 87 ? -11.694 12.406 19.537 1.00 43.78 87 SER A CA 1
ATOM 698 C C . SER A 1 87 ? -10.574 13.384 19.952 1.00 43.78 87 SER A C 1
ATOM 700 O O . SER A 1 87 ? -9.612 13.046 20.625 1.00 43.78 87 SER A O 1
ATOM 702 N N . ALA A 1 88 ? -10.799 14.648 19.584 1.00 45.50 88 ALA A N 1
ATOM 703 C CA . ALA A 1 88 ? -10.266 15.863 20.207 1.00 45.50 88 ALA A CA 1
ATOM 704 C C . ALA A 1 88 ? -8.771 16.228 20.036 1.00 45.50 88 ALA A C 1
ATOM 706 O O . ALA A 1 88 ? -8.040 16.278 21.016 1.00 45.50 88 ALA A O 1
ATOM 707 N N . SER A 1 89 ? -8.352 16.661 18.835 1.00 34.97 89 SER A N 1
ATOM 708 C CA . SER A 1 89 ? -7.384 17.788 18.729 1.00 34.97 89 SER A CA 1
ATOM 709 C C . SER A 1 89 ? -7.248 18.460 17.349 1.00 34.97 89 SER A C 1
ATOM 711 O O . SER A 1 89 ? -6.429 19.364 17.203 1.00 34.97 89 SER A O 1
ATOM 713 N N . ALA A 1 90 ? -8.045 18.107 16.335 1.00 38.84 90 ALA A N 1
ATOM 714 C CA . ALA A 1 90 ? -8.133 18.937 15.131 1.00 38.84 90 ALA A CA 1
ATOM 715 C C . ALA A 1 90 ? -9.089 20.119 15.393 1.00 38.84 90 ALA A C 1
ATOM 717 O O . ALA A 1 90 ? -10.126 19.900 16.031 1.00 38.84 90 ALA A O 1
ATOM 718 N N . PRO A 1 91 ? -8.789 21.352 14.931 1.00 31.77 91 PRO A N 1
ATOM 719 C CA . PRO A 1 91 ? -9.756 22.442 14.988 1.00 31.77 91 PRO A CA 1
ATOM 720 C C . PRO A 1 91 ? -11.024 21.967 14.285 1.00 31.77 91 PRO A C 1
ATOM 722 O O . PRO A 1 91 ? -10.961 21.571 13.126 1.00 31.77 91 PRO A O 1
ATOM 725 N N . LEU A 1 92 ? -12.137 21.934 15.023 1.00 36.62 92 LEU A N 1
ATOM 726 C CA . LEU A 1 92 ? -13.447 21.539 14.518 1.00 36.62 92 LEU A CA 1
ATOM 727 C C . LEU A 1 92 ? -13.741 22.360 13.255 1.00 36.62 92 LEU A C 1
ATOM 729 O O . LEU A 1 92 ? -13.989 23.565 13.385 1.00 36.62 92 LEU A O 1
ATOM 733 N N . PRO A 1 93 ? -13.757 21.766 12.047 1.00 37.44 93 PRO A N 1
ATOM 734 C CA . PRO A 1 93 ? -14.557 22.370 11.008 1.00 37.44 93 PRO A CA 1
ATOM 735 C C . PRO A 1 93 ? -15.993 22.384 11.531 1.00 37.44 93 PRO A C 1
ATOM 737 O O . PRO A 1 93 ? -16.435 21.454 12.210 1.00 37.44 93 PRO A O 1
ATOM 740 N N . SER A 1 94 ? -16.688 23.489 11.283 1.00 39.72 94 SER A N 1
ATOM 741 C CA . SER A 1 94 ? -18.105 23.686 11.592 1.00 39.72 94 SER A CA 1
ATOM 742 C C . SER A 1 94 ? -18.909 22.381 11.501 1.00 39.72 94 SER A C 1
ATOM 744 O O . SER A 1 94 ? -18.731 21.645 10.532 1.00 39.72 94 SER A O 1
ATOM 746 N N . GLU A 1 95 ? -19.820 22.140 12.455 1.00 41.94 95 GLU A N 1
ATOM 747 C CA . GLU A 1 95 ? -20.682 20.945 12.649 1.00 41.94 95 GLU A CA 1
ATOM 748 C C . GLU A 1 95 ? 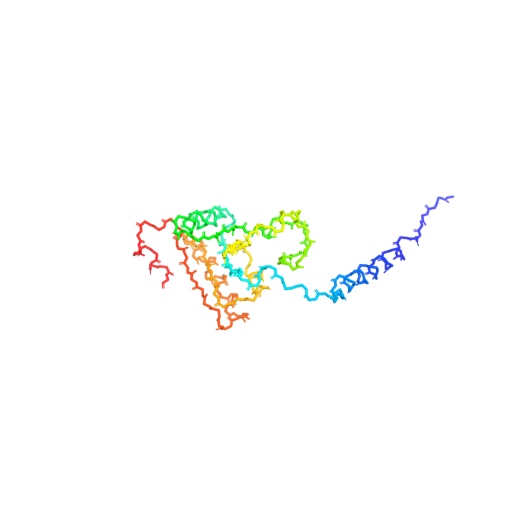-21.544 20.498 11.435 1.00 41.94 95 GLU A C 1
ATOM 750 O O . GLU A 1 95 ? -22.466 19.697 11.566 1.00 41.94 95 GLU A O 1
ATOM 755 N N . LYS A 1 96 ? -21.264 20.999 10.231 1.00 43.16 96 LYS A N 1
ATOM 756 C CA . LYS A 1 96 ? -21.875 20.629 8.953 1.00 43.16 96 LYS A CA 1
ATOM 757 C C . LYS A 1 96 ? -20.910 19.998 7.949 1.00 43.16 96 LYS A C 1
ATOM 759 O O . LYS A 1 96 ? -21.341 19.696 6.837 1.00 43.16 96 LYS A O 1
ATOM 764 N N . GLU A 1 97 ? -19.637 19.804 8.282 1.00 52.25 97 GLU A N 1
ATOM 765 C CA . GLU A 1 97 ? -18.722 19.140 7.357 1.00 52.25 97 GLU A CA 1
ATOM 766 C C . GLU A 1 97 ? -18.900 17.621 7.474 1.00 52.25 97 GLU A C 1
ATOM 768 O O . GLU A 1 97 ? -18.456 16.983 8.428 1.00 52.25 97 GLU A O 1
ATOM 773 N N . ASN A 1 98 ? -19.664 17.053 6.536 1.00 61.97 98 ASN A N 1
ATOM 774 C CA . ASN A 1 98 ? -19.875 15.614 6.423 1.00 61.97 98 ASN A CA 1
ATOM 775 C C . ASN A 1 98 ? -18.514 14.908 6.432 1.00 61.97 98 ASN A C 1
ATOM 777 O O . ASN A 1 98 ? -17.721 15.099 5.510 1.00 61.97 98 ASN A O 1
ATOM 781 N N . ALA A 1 99 ? -18.258 14.090 7.458 1.00 70.44 99 ALA A N 1
ATOM 782 C CA . ALA A 1 99 ? -17.072 13.246 7.500 1.00 70.44 99 ALA A CA 1
ATOM 783 C C . ALA A 1 99 ? -16.965 12.450 6.186 1.00 70.44 99 ALA A C 1
ATOM 785 O O . ALA A 1 99 ? -17.996 11.999 5.665 1.00 70.44 99 ALA A O 1
ATOM 786 N N . PRO A 1 100 ? -15.754 12.293 5.626 1.00 82.94 100 PRO A N 1
ATOM 787 C CA . PRO A 1 100 ? -15.596 11.589 4.368 1.00 82.94 100 PRO A CA 1
ATOM 788 C C . PRO A 1 100 ? -16.081 10.145 4.498 1.00 82.94 100 PRO A C 1
ATOM 790 O O . PRO A 1 100 ? -16.042 9.538 5.570 1.00 82.94 100 PRO A O 1
ATOM 793 N N . GLU A 1 101 ? -16.550 9.595 3.384 1.00 88.69 101 GLU A N 1
ATOM 794 C CA . GLU A 1 101 ? -16.961 8.195 3.298 1.00 88.69 101 GLU A CA 1
ATOM 795 C C . GLU A 1 101 ? -15.752 7.273 3.502 1.00 88.69 101 GLU A C 1
ATOM 797 O O . GLU A 1 101 ? -15.861 6.235 4.154 1.00 88.69 101 GLU A O 1
ATOM 802 N N . ILE A 1 102 ? -14.590 7.672 2.981 1.00 89.25 102 ILE A N 1
ATOM 803 C CA . ILE A 1 102 ? -13.350 6.897 2.987 1.00 89.25 102 ILE A CA 1
ATOM 804 C C . ILE A 1 102 ? -12.213 7.741 3.572 1.00 89.25 102 ILE A C 1
ATOM 806 O O . ILE A 1 102 ? -11.998 8.884 3.168 1.00 89.25 102 ILE A O 1
ATOM 810 N N . CYS A 1 103 ? -11.438 7.152 4.479 1.00 90.12 103 CYS A N 1
ATOM 811 C CA . CYS A 1 103 ? -10.165 7.708 4.928 1.00 90.12 103 CYS A CA 1
ATOM 812 C C . CYS A 1 103 ? -9.027 6.744 4.606 1.00 90.12 103 CYS A C 1
ATOM 814 O O . CYS A 1 103 ? -9.019 5.608 5.086 1.00 90.12 103 CYS A O 1
ATOM 816 N N . LEU A 1 104 ? -8.053 7.215 3.831 1.00 90.94 104 LEU A N 1
ATOM 817 C CA . LEU A 1 104 ? -6.813 6.497 3.555 1.00 90.94 104 LEU A CA 1
ATOM 818 C C . LEU A 1 104 ? -5.803 6.785 4.665 1.00 90.94 104 LEU A C 1
ATOM 820 O O . LEU A 1 104 ? -5.557 7.947 4.991 1.00 90.94 104 LEU A O 1
ATOM 824 N N . LEU A 1 105 ? -5.219 5.730 5.228 1.00 91.19 105 LEU A N 1
ATOM 825 C CA . LEU A 1 105 ? -4.226 5.815 6.299 1.00 91.19 105 LEU A CA 1
ATOM 826 C C . LEU A 1 105 ? -2.876 5.310 5.771 1.00 91.19 105 LEU A C 1
ATOM 828 O O . LEU A 1 105 ? -2.629 4.105 5.850 1.00 91.19 105 LEU A O 1
ATOM 832 N N . PRO A 1 106 ? -2.026 6.173 5.185 1.00 91.00 106 PRO A N 1
ATOM 833 C CA . PRO A 1 106 ? -0.667 5.798 4.817 1.00 91.00 106 PRO A CA 1
ATOM 834 C C . PRO A 1 106 ? 0.148 5.480 6.072 1.00 91.00 106 PRO A C 1
ATOM 836 O O . PRO A 1 106 ? 0.215 6.285 7.004 1.00 91.00 106 PRO A O 1
ATOM 839 N N . LEU A 1 107 ? 0.747 4.294 6.085 1.00 90.06 107 LEU A N 1
ATOM 840 C CA . LEU A 1 107 ? 1.539 3.750 7.183 1.00 90.06 107 LEU A CA 1
ATOM 841 C C . LEU A 1 107 ? 2.796 3.111 6.607 1.00 90.06 107 LEU A C 1
ATOM 843 O O . LEU A 1 107 ? 2.726 2.469 5.568 1.00 90.06 107 LEU A O 1
ATOM 847 N N . THR A 1 108 ? 3.929 3.236 7.277 1.00 88.31 108 THR A N 1
ATOM 848 C CA . THR A 1 108 ? 5.197 2.609 6.869 1.00 88.31 108 THR A CA 1
ATOM 849 C C . THR A 1 108 ? 5.544 1.404 7.741 1.00 88.31 108 THR A C 1
ATOM 851 O O . THR A 1 108 ? 6.341 0.554 7.347 1.00 88.31 108 THR A O 1
ATOM 854 N N . SER A 1 109 ? 4.911 1.284 8.912 1.00 85.25 109 SER A N 1
ATOM 855 C CA . SER A 1 109 ? 5.143 0.191 9.859 1.00 85.25 109 SER A CA 1
ATOM 856 C C . SER A 1 109 ? 4.002 -0.838 9.869 1.00 85.25 109 SER A C 1
ATOM 858 O O . SER A 1 109 ? 2.854 -0.471 10.146 1.00 85.25 109 SER A O 1
ATOM 860 N N . PRO A 1 110 ? 4.293 -2.143 9.690 1.00 83.31 110 PRO A N 1
ATOM 861 C CA . PRO A 1 110 ? 3.320 -3.219 9.899 1.00 83.31 110 PRO A CA 1
ATOM 862 C C . PRO A 1 110 ? 2.677 -3.187 11.291 1.00 83.31 110 PRO A C 1
ATOM 864 O O . PRO A 1 110 ? 1.468 -3.369 11.413 1.00 83.31 110 PRO A O 1
ATOM 867 N N . GLY A 1 111 ? 3.435 -2.853 12.340 1.00 82.12 111 GLY A N 1
ATOM 868 C CA . GLY A 1 111 ? 2.889 -2.744 13.697 1.00 82.12 111 GLY A CA 1
ATOM 869 C C . GLY A 1 111 ? 1.813 -1.659 13.821 1.00 82.12 111 GLY A C 1
ATOM 870 O O . GLY A 1 111 ? 0.783 -1.878 14.456 1.00 82.12 111 GLY A O 1
ATOM 871 N N . SER A 1 112 ? 2.005 -0.517 13.151 1.00 80.19 112 SER A N 1
ATOM 872 C CA . SER A 1 112 ? 1.013 0.566 13.114 1.00 80.19 112 SER A CA 1
ATOM 873 C C . SER A 1 112 ? -0.256 0.156 12.371 1.00 80.19 112 SER A C 1
ATOM 875 O O . SER A 1 112 ? -1.346 0.583 12.747 1.00 80.19 112 SER A O 1
ATOM 877 N N . THR A 1 113 ? -0.139 -0.693 11.340 1.00 79.00 113 THR A N 1
ATOM 878 C CA . THR A 1 113 ? -1.321 -1.205 10.628 1.00 79.00 113 THR A CA 1
ATOM 879 C C . THR A 1 113 ? -2.192 -2.029 11.571 1.00 79.00 113 THR A C 1
ATOM 881 O O . THR A 1 113 ? -3.384 -1.762 11.685 1.00 79.00 113 THR A O 1
ATOM 884 N N . LEU A 1 114 ? -1.599 -2.946 12.336 1.00 77.88 114 LEU A N 1
ATOM 885 C CA . LEU A 1 114 ? -2.315 -3.868 13.223 1.00 77.88 114 LEU A CA 1
ATOM 886 C C . LEU A 1 114 ? -2.979 -3.192 14.427 1.00 77.88 114 LEU A C 1
ATOM 888 O O . LEU A 1 114 ? -3.909 -3.747 15.008 1.00 77.88 114 LEU A O 1
ATOM 892 N N . ALA A 1 115 ? -2.543 -1.984 14.7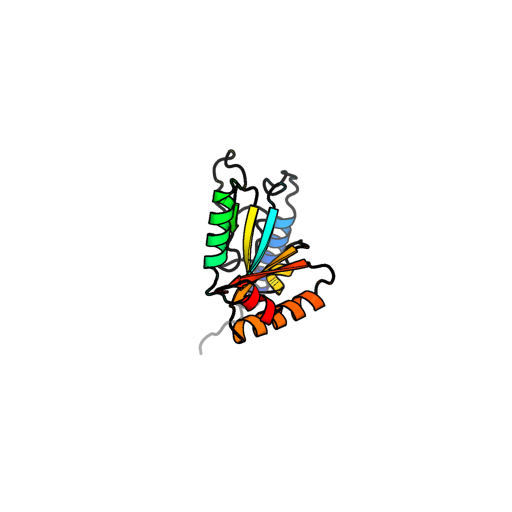92 1.00 76.56 115 ALA A N 1
ATOM 893 C CA . AL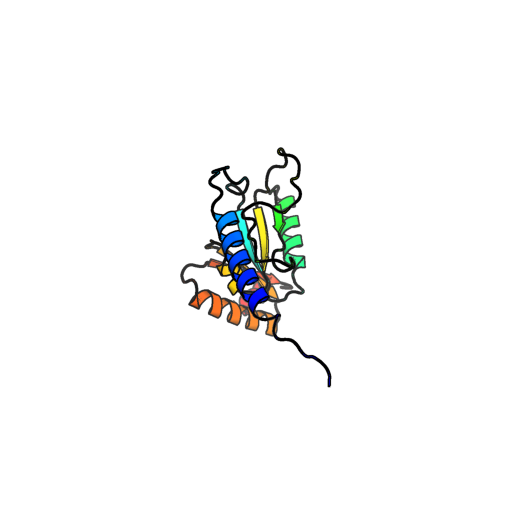A A 1 115 ? -3.202 -1.183 15.823 1.00 76.56 115 ALA A CA 1
ATOM 894 C C . ALA A 1 115 ? -4.603 -0.700 15.397 1.00 76.56 115 ALA A C 1
ATOM 896 O O . ALA A 1 115 ? -5.412 -0.310 16.241 1.00 76.56 115 ALA A O 1
ATOM 897 N N . ILE A 1 116 ? -4.907 -0.722 14.096 1.00 75.88 116 ILE A N 1
ATOM 898 C CA . ILE A 1 116 ? -6.202 -0.317 13.553 1.00 75.88 116 ILE A CA 1
ATOM 899 C C . ILE A 1 116 ? -7.081 -1.569 13.420 1.00 75.88 116 ILE A C 1
ATOM 901 O O . ILE A 1 116 ? -6.651 -2.549 12.820 1.00 75.88 116 ILE A O 1
ATOM 905 N N . PRO A 1 117 ? -8.332 -1.578 13.911 1.00 72.19 117 PRO A N 1
ATOM 906 C CA . PRO A 1 117 ? -9.221 -2.724 13.745 1.00 72.19 117 PRO A CA 1
ATOM 907 C C . PRO A 1 117 ? -9.689 -2.834 12.287 1.00 72.19 117 PRO A C 1
ATOM 909 O O . PRO A 1 117 ? -10.620 -2.149 11.861 1.00 72.19 117 PRO A O 1
ATOM 912 N N . HIS A 1 118 ? -9.040 -3.697 11.507 1.00 78.88 118 HIS A N 1
ATOM 913 C CA . HIS A 1 118 ? -9.371 -3.941 10.104 1.00 78.88 118 HIS A CA 1
ATOM 914 C C . HIS A 1 118 ? -9.072 -5.392 9.701 1.00 78.88 118 HIS A C 1
ATOM 916 O O . HIS A 1 118 ? -8.262 -6.081 10.316 1.00 78.88 118 HIS A O 1
ATOM 922 N N . ASN A 1 119 ? -9.745 -5.866 8.651 1.00 83.88 119 ASN A N 1
ATOM 923 C CA . ASN A 1 119 ? -9.510 -7.180 8.041 1.00 83.88 119 ASN A CA 1
ATOM 924 C C . ASN A 1 119 ? -9.008 -7.085 6.592 1.00 83.88 119 ASN A C 1
ATOM 926 O O . ASN A 1 119 ? -8.787 -8.111 5.950 1.00 83.88 119 ASN A O 1
ATOM 930 N N . LYS A 1 120 ? -8.848 -5.864 6.067 1.00 88.56 120 LYS A N 1
ATOM 931 C CA . LYS A 1 120 ? -8.365 -5.591 4.713 1.00 88.56 120 LYS A CA 1
ATOM 932 C C . LYS A 1 120 ? -7.318 -4.489 4.731 1.00 88.56 120 LYS A C 1
ATOM 934 O O . LYS A 1 120 ? -7.614 -3.386 5.181 1.00 88.56 120 LYS A O 1
ATOM 939 N N . LEU A 1 121 ? -6.140 -4.794 4.210 1.00 91.81 121 LEU A N 1
ATOM 940 C CA . LEU A 1 121 ? -5.010 -3.883 4.075 1.00 91.81 121 LEU A CA 1
ATOM 941 C C . LEU A 1 121 ? -4.729 -3.657 2.587 1.00 91.81 121 LEU A C 1
ATOM 943 O O . LEU A 1 121 ? -4.811 -4.603 1.800 1.00 91.81 121 LEU A O 1
ATOM 947 N N . LEU A 1 122 ? -4.392 -2.428 2.203 1.00 94.44 122 LEU A N 1
ATOM 948 C CA . LEU A 1 122 ? -3.715 -2.160 0.935 1.00 94.44 122 LEU A CA 1
ATOM 949 C C . LEU A 1 122 ? -2.211 -2.070 1.191 1.00 94.44 122 LEU A C 1
ATOM 951 O O . LEU A 1 122 ? -1.799 -1.444 2.160 1.00 94.44 122 LEU A O 1
ATOM 955 N N . MET A 1 123 ? -1.395 -2.667 0.330 1.00 94.75 123 MET A N 1
ATOM 956 C CA . MET A 1 123 ? 0.062 -2.563 0.384 1.00 94.75 123 MET A CA 1
ATOM 957 C C . MET A 1 123 ? 0.579 -2.013 -0.944 1.00 94.75 123 MET A C 1
ATOM 959 O O . MET A 1 123 ? 0.329 -2.606 -1.991 1.00 94.75 123 MET A O 1
ATOM 963 N N . ALA A 1 124 ? 1.285 -0.887 -0.907 1.00 94.69 124 ALA A N 1
ATOM 964 C CA . ALA A 1 124 ? 1.914 -0.291 -2.080 1.00 94.69 124 ALA A CA 1
ATOM 965 C C . ALA A 1 124 ? 3.348 -0.820 -2.214 1.00 94.69 124 ALA A C 1
ATOM 967 O O . ALA A 1 124 ? 4.164 -0.635 -1.310 1.00 94.69 124 ALA A O 1
ATOM 968 N N . VAL A 1 125 ? 3.635 -1.506 -3.322 1.00 94.19 125 VAL A N 1
ATOM 969 C CA . VAL A 1 125 ? 4.883 -2.253 -3.527 1.00 94.19 125 VAL A CA 1
ATOM 970 C C . VAL A 1 125 ? 5.555 -1.809 -4.826 1.00 94.19 125 VAL A C 1
ATOM 972 O O . VAL A 1 125 ? 5.007 -2.052 -5.902 1.00 94.19 125 VAL A O 1
ATOM 975 N N . PRO A 1 126 ? 6.760 -1.221 -4.779 1.00 91.56 126 PRO A N 1
ATOM 976 C CA . PRO A 1 126 ? 7.546 -0.960 -5.979 1.00 91.56 126 PRO A CA 1
ATOM 977 C C . PRO A 1 126 ? 7.844 -2.240 -6.760 1.00 91.56 126 PRO A C 1
ATOM 979 O O . PRO A 1 126 ? 8.249 -3.246 -6.176 1.00 91.56 126 PRO A O 1
ATOM 982 N N . THR A 1 127 ? 7.763 -2.191 -8.092 1.00 89.94 127 THR A N 1
ATOM 983 C CA . THR A 1 127 ? 8.182 -3.291 -8.995 1.00 89.94 127 THR A CA 1
ATOM 984 C C . THR A 1 127 ? 9.705 -3.472 -9.089 1.00 89.94 127 THR A C 1
ATOM 986 O O . THR A 1 127 ? 10.258 -3.838 -10.128 1.00 89.94 127 THR A O 1
ATOM 989 N N . SER A 1 128 ? 10.415 -3.238 -7.989 1.00 89.12 128 SER A N 1
ATOM 990 C CA . SER A 1 128 ? 11.845 -3.486 -7.847 1.00 89.12 128 SER A CA 1
ATOM 991 C C . SER A 1 128 ? 12.080 -4.705 -6.952 1.00 89.12 128 SER A C 1
ATOM 993 O O . SER A 1 128 ? 11.312 -4.975 -6.031 1.00 89.12 128 SER A O 1
ATOM 995 N N . LEU A 1 129 ? 13.169 -5.448 -7.183 1.00 89.50 129 LEU A N 1
ATOM 996 C CA . LEU A 1 129 ? 13.515 -6.595 -6.333 1.00 89.50 129 LEU A CA 1
ATOM 997 C C . LEU A 1 129 ? 13.654 -6.216 -4.838 1.00 89.50 129 LEU A C 1
ATOM 999 O O . LEU A 1 129 ? 13.157 -6.977 -4.006 1.00 89.50 129 LEU A O 1
ATOM 1003 N N . PRO A 1 130 ? 14.279 -5.078 -4.461 1.00 91.88 130 PRO A N 1
ATOM 1004 C CA . PRO A 1 130 ? 14.297 -4.630 -3.068 1.00 91.88 130 PRO A CA 1
ATOM 1005 C C . PRO A 1 130 ? 12.896 -4.363 -2.504 1.00 91.88 130 PRO A C 1
ATOM 1007 O O . PRO A 1 130 ? 12.598 -4.838 -1.411 1.00 91.88 130 PRO A O 1
ATOM 1010 N N . GLY A 1 131 ? 12.028 -3.678 -3.258 1.00 91.31 131 GLY A N 1
ATOM 1011 C CA . GLY A 1 131 ? 10.655 -3.383 -2.835 1.00 91.31 131 GLY A CA 1
ATOM 1012 C C . GLY A 1 131 ? 9.838 -4.652 -2.601 1.00 91.31 131 GLY A C 1
ATOM 1013 O O . GLY A 1 131 ? 9.221 -4.815 -1.553 1.00 91.31 131 GLY A O 1
ATOM 1014 N N . VAL A 1 132 ? 9.921 -5.614 -3.520 1.00 92.81 132 VAL A N 1
ATOM 1015 C CA . VAL A 1 132 ? 9.243 -6.911 -3.382 1.00 92.81 132 VAL A CA 1
ATOM 1016 C C . VAL A 1 132 ? 9.770 -7.691 -2.174 1.00 92.81 132 VAL A C 1
ATOM 1018 O O . VAL A 1 132 ? 8.982 -8.228 -1.401 1.00 92.81 132 VAL A O 1
ATOM 1021 N N . ARG A 1 133 ? 11.091 -7.725 -1.947 1.00 93.88 133 ARG A N 1
ATOM 1022 C CA . ARG A 1 133 ? 11.669 -8.390 -0.762 1.00 93.88 133 ARG A CA 1
ATOM 1023 C C . ARG A 1 133 ? 11.174 -7.776 0.547 1.00 93.88 133 ARG A C 1
ATOM 1025 O O . ARG A 1 133 ? 10.840 -8.519 1.468 1.00 93.88 133 ARG A O 1
ATOM 1032 N N . LEU A 1 134 ? 11.112 -6.448 0.622 1.00 93.31 134 LEU A N 1
ATOM 1033 C CA . LEU A 1 134 ? 10.567 -5.748 1.784 1.00 93.31 134 LEU A CA 1
ATOM 1034 C C . LEU A 1 134 ? 9.072 -6.039 1.967 1.00 93.31 134 LEU A C 1
ATOM 1036 O O . LEU A 1 134 ? 8.644 -6.309 3.087 1.00 93.31 134 LEU A O 1
ATOM 1040 N N . ALA A 1 135 ? 8.296 -6.088 0.880 1.00 94.38 135 ALA A N 1
ATOM 1041 C CA . ALA A 1 135 ? 6.887 -6.473 0.926 1.00 94.38 135 ALA A CA 1
ATOM 1042 C C . ALA A 1 135 ? 6.698 -7.878 1.520 1.00 94.38 135 ALA A C 1
ATOM 1044 O O . ALA A 1 135 ? 5.917 -8.041 2.453 1.00 94.38 135 ALA A O 1
ATOM 1045 N N . TYR A 1 136 ? 7.462 -8.878 1.062 1.00 94.75 136 TYR A N 1
ATOM 1046 C CA . TYR A 1 136 ? 7.421 -10.231 1.635 1.00 94.75 136 TYR A CA 1
ATOM 1047 C C . TYR A 1 136 ? 7.796 -10.257 3.121 1.00 94.75 136 TYR A C 1
ATOM 1049 O O . TYR A 1 136 ? 7.159 -10.967 3.897 1.00 94.75 136 TYR A O 1
ATOM 1057 N N . HIS A 1 137 ? 8.787 -9.464 3.537 1.00 94.19 137 HIS A N 1
ATOM 1058 C CA . HIS A 1 137 ? 9.140 -9.331 4.950 1.00 94.19 137 HIS A CA 1
ATOM 1059 C C . HIS A 1 137 ? 7.976 -8.755 5.774 1.00 94.19 137 HIS A C 1
ATOM 1061 O O . HIS A 1 137 ? 7.632 -9.302 6.819 1.00 94.19 137 HIS A O 1
ATOM 1067 N N . HIS A 1 138 ? 7.319 -7.700 5.284 1.00 93.50 138 HIS A N 1
ATOM 1068 C CA . HIS A 1 138 ? 6.154 -7.109 5.949 1.00 93.50 138 HIS A CA 1
ATOM 1069 C C . HIS A 1 138 ? 4.974 -8.093 5.995 1.00 93.50 138 HIS A C 1
ATOM 1071 O O . HIS A 1 138 ? 4.321 -8.218 7.026 1.00 93.50 138 HIS A O 1
ATOM 1077 N N . LEU A 1 139 ? 4.718 -8.827 4.907 1.00 93.06 139 LEU A N 1
ATOM 1078 C CA . LEU A 1 139 ? 3.679 -9.860 4.853 1.00 93.06 139 LEU A CA 1
ATOM 1079 C C . LEU A 1 139 ? 3.921 -10.973 5.878 1.00 93.06 139 LEU A C 1
ATOM 1081 O O . LEU A 1 139 ? 2.973 -11.391 6.536 1.00 93.06 139 LEU A O 1
ATOM 1085 N N . ALA A 1 140 ? 5.169 -11.424 6.043 1.00 92.44 140 ALA A N 1
ATOM 1086 C CA . ALA A 1 140 ? 5.519 -12.425 7.049 1.00 92.44 140 ALA A CA 1
ATOM 1087 C C . ALA A 1 140 ? 5.205 -11.929 8.470 1.00 92.44 140 ALA A C 1
ATOM 1089 O O . ALA A 1 140 ? 4.531 -12.624 9.226 1.00 92.44 140 ALA A O 1
ATOM 1090 N N . GLN A 1 141 ? 5.592 -10.690 8.794 1.00 91.25 141 GLN A N 1
ATOM 1091 C CA . GLN A 1 141 ? 5.285 -10.072 10.090 1.00 91.25 141 GLN A CA 1
ATOM 1092 C C . GLN A 1 141 ? 3.775 -9.952 10.335 1.00 91.25 141 GLN A C 1
ATOM 1094 O O . GLN A 1 141 ? 3.287 -10.266 11.419 1.00 91.25 141 GLN A O 1
ATOM 1099 N N . LEU A 1 142 ? 3.014 -9.531 9.321 1.00 90.88 142 LEU A N 1
ATOM 1100 C CA . LEU A 1 142 ? 1.557 -9.428 9.420 1.00 90.88 142 LEU A CA 1
ATOM 1101 C C . LEU A 1 142 ? 0.897 -10.799 9.614 1.00 90.88 142 LEU A C 1
ATOM 1103 O O . LEU A 1 142 ? -0.026 -10.923 10.419 1.00 90.88 142 LEU A O 1
ATOM 1107 N N . ALA A 1 143 ? 1.377 -11.829 8.913 1.00 89.56 143 ALA A N 1
ATOM 1108 C CA . ALA A 1 143 ? 0.844 -13.186 9.004 1.00 89.56 143 ALA A CA 1
ATOM 1109 C C . ALA A 1 143 ? 1.072 -13.821 10.385 1.00 89.56 143 ALA A C 1
ATOM 1111 O O . ALA A 1 143 ? 0.210 -14.559 10.864 1.00 89.56 143 ALA A O 1
ATOM 1112 N N . GLU A 1 144 ? 2.191 -13.510 11.046 1.00 88.62 144 GLU A N 1
ATOM 1113 C CA . GLU A 1 144 ? 2.469 -13.948 12.421 1.00 88.62 144 GLU A CA 1
ATOM 1114 C C . GLU A 1 144 ? 1.504 -13.328 13.442 1.00 88.62 144 GLU A C 1
ATOM 1116 O O . GLU A 1 144 ? 1.173 -13.959 14.447 1.00 88.62 144 GLU A O 1
ATOM 1121 N N . GLN A 1 145 ? 1.039 -12.100 13.192 1.00 84.12 145 GLN A N 1
ATOM 1122 C CA . GLN A 1 145 ? 0.247 -11.329 14.153 1.00 84.12 145 GLN A CA 1
ATOM 1123 C C . GLN A 1 145 ? -1.267 -11.389 13.893 1.00 84.12 145 GLN A C 1
ATOM 1125 O O . GLN A 1 145 ? -2.047 -11.249 14.837 1.00 84.12 145 GLN A O 1
ATOM 1130 N N . GLN A 1 146 ? -1.710 -11.622 12.650 1.00 83.56 146 GLN A N 1
ATOM 1131 C CA . GLN A 1 146 ? -3.132 -11.652 12.293 1.00 83.56 146 GLN A CA 1
ATOM 1132 C C . GLN A 1 146 ? -3.443 -12.646 11.158 1.00 83.56 146 GLN A C 1
ATOM 1134 O O . GLN A 1 146 ? -3.253 -12.368 9.977 1.00 83.56 146 GLN A O 1
ATOM 1139 N N . SER A 1 147 ? -4.042 -13.789 11.509 1.00 76.44 147 SER A N 1
ATOM 1140 C CA . SER A 1 147 ? -4.307 -14.911 10.588 1.00 76.44 147 SER A CA 1
ATOM 1141 C C . SER A 1 147 ? -5.425 -14.685 9.557 1.00 76.44 147 SER A C 1
ATOM 1143 O O . SER A 1 147 ? -5.519 -15.426 8.582 1.00 76.44 147 SER A O 1
ATOM 1145 N N . HIS A 1 148 ? -6.283 -13.680 9.752 1.00 85.00 148 HIS A N 1
ATOM 1146 C CA . HIS A 1 148 ? -7.442 -13.401 8.887 1.00 85.00 148 HIS A CA 1
ATOM 1147 C C . HIS A 1 148 ? -7.338 -12.066 8.132 1.00 85.00 148 HIS A C 1
ATOM 1149 O O . HIS A 1 148 ? -8.353 -11.511 7.700 1.00 85.00 148 HIS A O 1
ATOM 1155 N N . LEU A 1 149 ? -6.129 -11.522 7.986 1.00 88.06 149 LEU A N 1
ATOM 1156 C CA . LEU A 1 149 ? -5.903 -10.282 7.249 1.00 88.06 149 LEU A CA 1
ATOM 1157 C C . LEU A 1 149 ? -5.863 -10.546 5.736 1.00 88.06 149 LEU A C 1
ATOM 1159 O O . LEU A 1 149 ? -5.040 -11.314 5.246 1.00 88.06 149 LEU A O 1
ATOM 1163 N N . THR A 1 150 ? -6.732 -9.879 4.976 1.00 91.06 150 THR A N 1
ATOM 1164 C CA . THR A 1 150 ? -6.641 -9.852 3.509 1.00 91.06 150 THR A CA 1
ATOM 1165 C C . THR A 1 150 ? -5.750 -8.693 3.078 1.00 91.06 150 THR A C 1
ATOM 1167 O O . THR A 1 150 ? -6.119 -7.532 3.271 1.00 91.06 150 THR A O 1
ATOM 1170 N N . VAL A 1 151 ? -4.608 -8.984 2.460 1.00 92.44 151 VAL A N 1
ATOM 1171 C CA . VAL A 1 151 ? -3.717 -7.955 1.907 1.00 92.44 151 VAL A CA 1
ATOM 1172 C C . VAL A 1 151 ? -3.944 -7.838 0.403 1.00 92.44 151 VAL A C 1
ATOM 1174 O O . VAL A 1 151 ? -3.847 -8.819 -0.325 1.00 92.44 151 VAL A O 1
ATOM 1177 N N . ASN A 1 152 ? -4.266 -6.633 -0.057 1.00 93.12 152 ASN A N 1
ATOM 1178 C CA . ASN A 1 152 ? -4.419 -6.296 -1.468 1.00 93.12 152 ASN A CA 1
ATOM 1179 C C . ASN A 1 152 ? -3.180 -5.509 -1.897 1.00 93.12 152 ASN A C 1
ATOM 1181 O O . ASN A 1 152 ? -2.850 -4.497 -1.279 1.00 93.12 152 ASN A O 1
ATOM 1185 N N . ILE A 1 153 ? -2.490 -5.972 -2.933 1.00 92.00 153 ILE A N 1
ATOM 1186 C CA . ILE A 1 153 ? -1.210 -5.402 -3.355 1.00 92.00 153 ILE A CA 1
ATOM 1187 C C . ILE A 1 153 ? -1.431 -4.461 -4.538 1.00 92.00 153 ILE A C 1
ATOM 1189 O O . ILE A 1 153 ? -2.080 -4.817 -5.520 1.00 92.00 153 ILE A O 1
ATOM 1193 N N . ILE A 1 154 ? -0.866 -3.261 -4.444 1.00 91.50 154 ILE A N 1
ATOM 1194 C CA . ILE A 1 154 ? -0.778 -2.287 -5.528 1.00 91.50 154 ILE A CA 1
ATOM 1195 C C . ILE A 1 154 ? 0.678 -2.261 -5.984 1.00 91.50 154 ILE A C 1
ATOM 1197 O O . ILE A 1 154 ? 1.550 -1.775 -5.264 1.00 91.50 154 ILE A O 1
ATOM 1201 N N . MET A 1 155 ? 0.941 -2.782 -7.180 1.00 91.75 155 MET A N 1
ATOM 1202 C CA . MET A 1 155 ? 2.279 -2.758 -7.770 1.00 91.75 155 MET A CA 1
ATOM 1203 C C . MET A 1 155 ? 2.560 -1.383 -8.387 1.00 91.75 155 MET A C 1
ATOM 1205 O O . MET A 1 155 ? 1.895 -0.980 -9.342 1.00 91.75 155 MET A O 1
ATOM 1209 N N . LEU A 1 156 ? 3.555 -0.674 -7.857 1.00 90.50 156 LEU A N 1
ATOM 1210 C CA . LEU A 1 156 ? 3.989 0.634 -8.348 1.00 90.50 156 LEU A CA 1
ATOM 1211 C C . LEU A 1 156 ? 4.988 0.472 -9.498 1.00 90.50 156 LEU A C 1
ATOM 1213 O O . LEU A 1 156 ? 5.807 -0.450 -9.511 1.00 90.50 156 LEU A O 1
ATOM 1217 N N . ASP A 1 157 ? 4.910 1.371 -10.477 1.00 86.56 157 ASP A N 1
ATOM 1218 C CA . ASP A 1 157 ? 5.768 1.403 -11.673 1.00 86.56 157 ASP A CA 1
ATOM 1219 C C . ASP A 1 157 ? 5.668 0.173 -12.594 1.00 86.56 157 ASP A C 1
ATOM 1221 O O . ASP A 1 157 ? 6.458 0.009 -13.532 1.00 86.56 157 ASP A O 1
ATOM 1225 N N . ALA A 1 158 ? 4.665 -0.683 -12.376 1.00 84.06 158 ALA A N 1
ATOM 1226 C CA . ALA A 1 158 ? 4.365 -1.789 -13.271 1.00 84.06 158 ALA A CA 1
ATOM 1227 C C . ALA A 1 158 ? 3.941 -1.249 -14.643 1.00 84.06 158 ALA A C 1
ATOM 1229 O O . ALA A 1 158 ? 2.929 -0.563 -14.778 1.00 84.06 158 ALA A O 1
ATOM 1230 N N . ARG A 1 159 ? 4.688 -1.599 -15.694 1.00 84.31 159 ARG A N 1
ATOM 1231 C CA . ARG A 1 159 ? 4.345 -1.225 -17.079 1.00 84.31 159 ARG A CA 1
ATOM 1232 C C . ARG A 1 159 ? 3.235 -2.098 -17.664 1.00 84.31 159 ARG A C 1
ATOM 1234 O O . ARG A 1 159 ? 2.681 -1.774 -18.708 1.00 84.31 159 ARG A O 1
ATOM 1241 N N . SER A 1 160 ? 2.968 -3.239 -17.031 1.00 83.19 160 SER A N 1
ATOM 1242 C CA . SER A 1 160 ? 1.916 -4.184 -17.403 1.00 83.19 160 SER A CA 1
ATOM 1243 C C . SER A 1 160 ? 1.557 -5.074 -16.215 1.00 83.19 160 SER A C 1
ATOM 1245 O O . SER A 1 160 ? 2.407 -5.329 -15.362 1.00 83.19 160 SER A O 1
ATOM 1247 N N . GLU A 1 161 ? 0.340 -5.612 -16.210 1.00 80.56 161 GLU A N 1
ATOM 1248 C CA . GLU A 1 161 ? -0.121 -6.612 -15.234 1.00 80.56 161 GLU A CA 1
ATOM 1249 C C . GLU A 1 161 ? 0.823 -7.824 -15.170 1.00 80.56 161 GLU A C 1
ATOM 1251 O O . GLU A 1 161 ? 1.317 -8.168 -14.100 1.00 80.56 161 GLU A O 1
ATOM 1256 N N . LYS A 1 162 ? 1.234 -8.344 -16.338 1.00 83.88 162 LYS A N 1
ATOM 1257 C CA . LYS A 1 162 ? 2.210 -9.443 -16.470 1.00 83.88 162 LYS A CA 1
ATOM 1258 C C . LYS A 1 162 ? 3.553 -9.186 -15.790 1.00 83.88 162 LYS A C 1
ATOM 1260 O O . LYS A 1 162 ? 4.291 -10.126 -15.511 1.00 83.88 162 LYS A O 1
ATOM 1265 N N . GLN A 1 163 ? 3.947 -7.924 -15.616 1.00 79.19 163 GLN A N 1
ATOM 1266 C CA . GLN A 1 163 ? 5.171 -7.587 -14.892 1.00 79.19 163 GLN A CA 1
ATOM 1267 C C . GLN A 1 163 ? 4.959 -7.706 -13.380 1.00 79.19 163 GLN A C 1
ATOM 1269 O O . GLN A 1 163 ? 5.870 -8.157 -12.692 1.00 79.19 163 GLN A O 1
ATOM 1274 N N . GLY A 1 164 ? 3.779 -7.330 -12.882 1.00 77.50 164 GLY A N 1
ATOM 1275 C CA . GLY A 1 164 ? 3.393 -7.491 -11.481 1.00 77.50 164 GLY A CA 1
ATOM 1276 C C . GLY A 1 164 ? 3.276 -8.962 -11.078 1.00 77.50 164 GLY A C 1
ATOM 1277 O O . GLY A 1 164 ? 3.892 -9.362 -10.095 1.00 77.50 164 GLY A O 1
ATOM 1278 N N . GLU A 1 165 ? 2.606 -9.775 -11.900 1.00 82.25 165 GLU A N 1
ATOM 1279 C CA . GLU A 1 165 ? 2.413 -11.230 -11.697 1.00 82.25 165 GLU A CA 1
ATOM 1280 C C . GLU A 1 165 ? 3.722 -12.034 -11.610 1.00 82.25 165 GLU A C 1
ATOM 1282 O O . GLU A 1 165 ? 3.752 -13.171 -11.157 1.00 82.25 165 GLU A O 1
ATOM 1287 N N . ARG A 1 166 ? 4.853 -11.479 -12.060 1.00 84.19 166 ARG A N 1
ATOM 1288 C CA . ARG A 1 166 ? 6.152 -12.157 -11.907 1.00 84.19 166 ARG A CA 1
ATOM 1289 C C . ARG A 1 166 ? 6.643 -12.180 -10.461 1.00 84.19 166 ARG A C 1
ATOM 1291 O O . ARG A 1 166 ? 7.600 -12.898 -10.176 1.00 84.19 166 ARG A O 1
ATOM 1298 N N . TYR A 1 167 ? 6.054 -11.366 -9.589 1.00 79.88 167 TYR A N 1
ATOM 1299 C CA . TYR A 1 167 ? 6.492 -11.186 -8.207 1.00 79.88 167 TYR A CA 1
ATOM 1300 C C . TYR A 1 167 ? 5.534 -11.795 -7.171 1.00 79.88 167 TYR A C 1
ATOM 1302 O O . TYR A 1 167 ? 5.989 -12.093 -6.062 1.00 79.88 167 TYR A O 1
ATOM 1310 N N . PHE A 1 168 ? 4.258 -11.988 -7.525 1.00 74.25 168 PHE A N 1
ATOM 1311 C CA . PHE A 1 168 ? 3.170 -12.497 -6.678 1.00 74.25 168 PHE A CA 1
ATOM 1312 C C . PHE A 1 168 ? 2.240 -13.384 -7.502 1.00 74.25 168 PHE A C 1
ATOM 1314 O O . PHE A 1 168 ? 1.781 -14.407 -6.949 1.00 74.25 168 PHE A O 1
#

Secondary structure (DSSP, 8-state):
-------HHHHHHHHHHHHHHHHHHHH--------GGGG-EEEEEEESSGGGTHHHHHHHHHHHHTT--EEE---TTSSSS---S-S--S----TT----SEEEEEES-HHHHHTS--SEEEEEEESSHHHHHHHHHHHHHHHHH-TT-EEEEEEET-SSHHHHTTT-